Protein AF-A0A822Z2A6-F1 (afdb_monomer)

Organism: Nelumbo nucifera (NCBI:txid4432)

Radius of gyration: 20.08 Å; Cα contacts (8 Å, |Δi|>4): 4; chains: 1; bounding box: 42×27×54 Å

pLDDT: mean 90.01, std 12.08, range [48.31, 98.44]

InterPro domains:
  IPR019721 NADH-ubiquinone oxidoreductase, 21kDa subunit, N-terminal [PF10785] (11-55)
  IPR053229 NADH-ubiquinone oxidoreductase subunit [PTHR34062] (1-54)

Structure (mmCIF, N/CA/C/O backbone):
data_AF-A0A822Z2A6-F1
#
_entry.id   AF-A0A822Z2A6-F1
#
loop_
_atom_site.group_PDB
_atom_site.id
_atom_site.type_symbol
_atom_site.label_atom_id
_atom_site.label_alt_id
_atom_site.label_comp_id
_atom_site.label_asym_id
_atom_site.label_entity_id
_atom_site.label_seq_id
_atom_site.pdbx_PDB_ins_code
_atom_site.Cartn_x
_atom_site.Cartn_y
_atom_site.Cartn_z
_atom_site.occupancy
_atom_site.B_iso_or_equiv
_atom_site.auth_seq_id
_atom_site.auth_comp_id
_atom_site.auth_asym_id
_atom_site.auth_atom_id
_atom_site.pdbx_PDB_model_num
ATOM 1 N N . MET A 1 1 ? -6.426 22.478 -23.335 1.00 79.94 1 MET A N 1
ATOM 2 C CA . MET A 1 1 ? -6.210 22.447 -21.872 1.00 79.94 1 MET A CA 1
ATOM 3 C C . MET A 1 1 ? -4.789 21.966 -21.644 1.00 79.94 1 MET A C 1
ATOM 5 O O . MET A 1 1 ? -4.427 20.988 -22.280 1.00 79.94 1 MET A O 1
ATOM 9 N N . ASN A 1 2 ? -3.995 22.657 -20.823 1.00 84.44 2 ASN A N 1
ATOM 10 C CA . ASN A 1 2 ? -2.614 22.251 -20.531 1.00 84.44 2 ASN A CA 1
ATOM 11 C C . ASN A 1 2 ? -2.630 21.378 -19.270 1.00 84.44 2 ASN A C 1
ATOM 13 O O . ASN A 1 2 ? -3.014 21.863 -18.207 1.00 84.44 2 ASN A O 1
ATOM 17 N N . THR A 1 3 ? -2.280 20.098 -19.396 1.00 86.19 3 THR A N 1
ATOM 18 C CA . THR A 1 3 ? -2.311 19.097 -18.307 1.00 86.19 3 THR A CA 1
ATOM 19 C C . THR A 1 3 ? -0.931 18.490 -18.054 1.00 86.19 3 THR A C 1
ATOM 21 O O . THR A 1 3 ? -0.813 17.353 -17.599 1.00 86.19 3 THR A O 1
ATOM 24 N N . ASP A 1 4 ? 0.121 19.222 -18.410 1.00 87.31 4 ASP A N 1
ATOM 25 C CA . ASP A 1 4 ? 1.496 18.767 -18.269 1.00 87.31 4 ASP A CA 1
ATOM 26 C C . ASP A 1 4 ? 1.909 18.708 -16.799 1.00 87.31 4 ASP A C 1
ATOM 28 O O . ASP A 1 4 ? 1.695 19.645 -16.030 1.00 87.31 4 ASP A O 1
ATOM 32 N N . ILE A 1 5 ? 2.552 17.606 -16.416 1.00 85.88 5 ILE A N 1
ATOM 33 C CA . ILE A 1 5 ? 3.079 17.414 -15.065 1.00 85.88 5 ILE A CA 1
ATOM 34 C C . ILE A 1 5 ? 4.573 17.748 -15.094 1.00 85.88 5 ILE A C 1
ATOM 36 O O . ILE A 1 5 ? 5.406 16.993 -15.617 1.00 85.88 5 ILE A O 1
ATOM 40 N N . THR A 1 6 ? 4.918 18.930 -14.589 1.00 89.81 6 THR A N 1
ATOM 41 C CA . THR A 1 6 ? 6.287 19.419 -14.381 1.00 89.81 6 THR A CA 1
ATOM 42 C C . THR A 1 6 ? 6.459 19.779 -12.908 1.00 89.81 6 THR A C 1
ATOM 44 O O . THR A 1 6 ? 5.564 20.339 -12.280 1.00 89.81 6 THR A O 1
ATOM 47 N N . ALA A 1 7 ? 7.617 19.451 -12.341 1.00 87.69 7 ALA A N 1
ATOM 48 C CA . ALA A 1 7 ? 8.004 19.921 -11.017 1.00 87.69 7 ALA A CA 1
ATOM 49 C C . ALA A 1 7 ?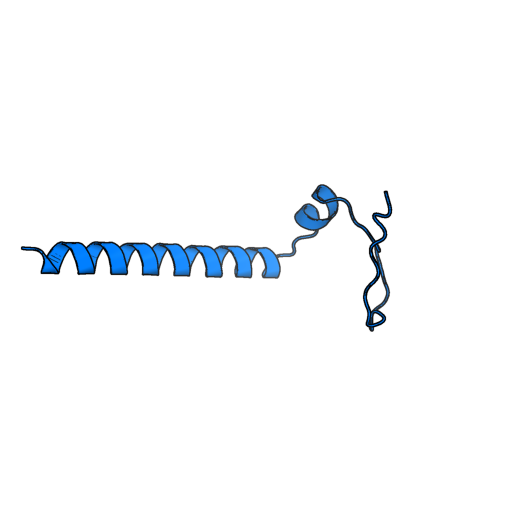 8.974 21.100 -11.162 1.00 87.69 7 ALA A C 1
ATOM 51 O O . ALA A 1 7 ? 9.752 21.148 -12.114 1.00 87.69 7 ALA A O 1
ATOM 52 N N . SER A 1 8 ? 8.943 22.034 -10.206 1.00 91.12 8 SER A N 1
ATOM 53 C CA . SER A 1 8 ? 9.908 23.146 -10.136 1.00 91.12 8 SER A CA 1
ATOM 54 C C . SER A 1 8 ? 11.345 22.642 -9.930 1.00 91.12 8 SER A C 1
ATOM 56 O O . SER A 1 8 ? 12.302 23.208 -10.452 1.00 91.12 8 SER A O 1
ATOM 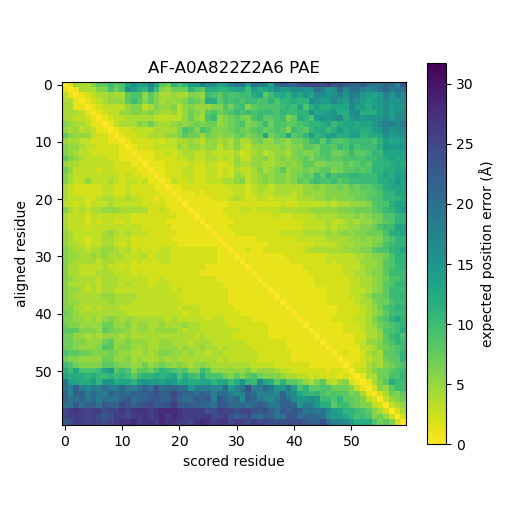58 N N . VAL A 1 9 ? 11.490 21.524 -9.212 1.00 93.06 9 VAL A N 1
ATOM 59 C CA . VAL A 1 9 ? 12.772 20.871 -8.929 1.00 93.06 9 VAL A CA 1
ATOM 60 C C . VAL A 1 9 ? 12.918 19.623 -9.797 1.00 93.06 9 VAL A C 1
ATOM 62 O O . VAL A 1 9 ? 11.974 18.844 -9.945 1.00 93.06 9 VAL A 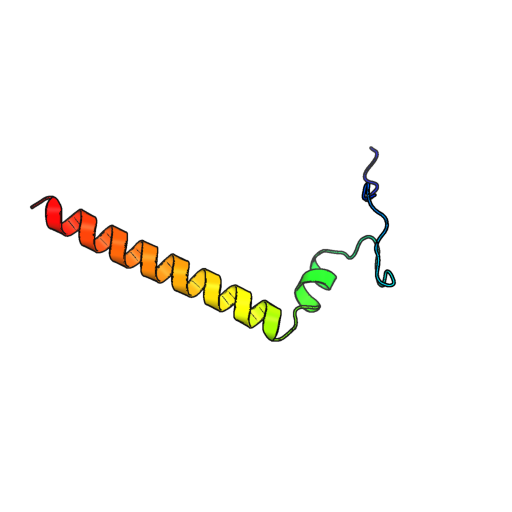O 1
ATOM 65 N N . LYS A 1 10 ? 14.112 19.421 -10.367 1.00 91.50 10 LYS A N 1
ATOM 66 C CA . LYS A 1 10 ? 14.427 18.224 -11.155 1.00 91.50 10 LYS A CA 1
ATOM 67 C C . LYS A 1 10 ? 14.514 16.992 -10.233 1.00 91.50 10 LYS A C 1
ATOM 69 O O . LYS A 1 10 ? 15.090 17.105 -9.154 1.00 91.50 10 LYS A O 1
ATOM 74 N N . PRO A 1 11 ? 13.997 15.821 -10.645 1.00 92.06 11 PRO A N 1
ATOM 75 C CA . PRO A 1 11 ? 14.165 14.586 -9.885 1.00 92.06 11 PRO A CA 1
ATOM 76 C C . PRO A 1 11 ? 15.648 14.231 -9.725 1.00 92.06 11 PRO A C 1
ATOM 78 O O . PRO A 1 11 ? 16.409 14.258 -10.695 1.00 92.06 11 PRO A O 1
ATOM 81 N N . GLU A 1 12 ? 16.036 13.907 -8.493 1.00 96.19 12 GLU A N 1
ATOM 82 C CA . GLU A 1 12 ? 17.398 13.504 -8.123 1.00 96.19 12 GLU A CA 1
ATOM 83 C C . GLU A 1 12 ? 17.716 12.073 -8.582 1.00 96.19 12 GLU A C 1
ATOM 85 O O . GLU A 1 12 ? 18.822 11.785 -9.036 1.00 96.19 12 GLU A O 1
ATOM 90 N N . TYR A 1 13 ? 16.717 11.191 -8.526 1.00 95.69 13 TYR A N 1
ATOM 91 C CA . TYR A 1 13 ? 16.822 9.802 -8.961 1.00 95.69 13 TYR A CA 1
ATOM 92 C C . TYR A 1 13 ? 16.308 9.608 -10.396 1.00 95.69 13 TYR A C 1
ATOM 94 O O . TYR A 1 13 ? 15.505 10.413 -10.883 1.00 95.69 13 TYR A O 1
ATOM 102 N N . PRO A 1 14 ? 16.732 8.530 -11.086 1.00 96.06 14 PRO A N 1
ATOM 103 C CA . PRO A 1 14 ? 16.249 8.214 -12.423 1.00 96.06 14 PRO A CA 1
ATOM 104 C C . PRO A 1 14 ? 14.723 8.128 -12.483 1.00 96.06 14 PRO A C 1
ATOM 106 O O . PRO A 1 14 ? 14.081 7.458 -11.674 1.00 96.06 14 PRO A O 1
ATOM 109 N N . VAL A 1 15 ? 14.145 8.798 -13.476 1.00 94.00 15 VAL A N 1
ATOM 110 C CA . VAL A 1 15 ? 12.699 8.788 -13.696 1.00 94.00 15 VAL A CA 1
ATOM 111 C C . VAL A 1 15 ? 12.316 7.500 -14.412 1.00 94.00 15 VAL A C 1
ATOM 113 O O . VAL A 1 15 ? 12.714 7.287 -15.554 1.00 94.00 15 VAL A O 1
ATOM 116 N N . ILE A 1 16 ? 11.528 6.658 -13.744 1.00 94.06 16 ILE A N 1
ATOM 117 C CA . ILE A 1 16 ? 10.999 5.410 -14.315 1.00 94.06 16 ILE A CA 1
ATOM 118 C C . ILE A 1 16 ? 9.769 5.702 -15.186 1.00 94.06 16 ILE A C 1
ATOM 120 O O . ILE A 1 16 ? 9.650 5.198 -16.298 1.00 94.06 16 ILE A O 1
ATOM 124 N N . ASP A 1 17 ? 8.850 6.525 -14.678 1.00 92.38 17 ASP A N 1
ATOM 125 C CA . ASP A 1 17 ? 7.647 6.972 -15.379 1.00 92.38 17 ASP A CA 1
ATOM 126 C C . ASP A 1 17 ? 7.290 8.384 -14.901 1.00 92.38 17 ASP A C 1
ATOM 128 O O . ASP A 1 17 ? 7.258 8.646 -13.698 1.00 92.38 17 ASP A O 1
ATOM 132 N N . ARG A 1 18 ? 7.058 9.307 -15.838 1.00 90.25 18 ARG A N 1
ATOM 133 C CA . ARG A 1 18 ? 6.785 10.720 -15.538 1.00 90.25 18 ARG A CA 1
ATOM 134 C C . ARG A 1 18 ? 5.325 10.972 -15.157 1.00 90.25 18 ARG A C 1
ATOM 136 O O . ARG A 1 18 ? 5.055 11.896 -14.396 1.00 90.25 18 ARG A O 1
ATOM 143 N N . ASN A 1 19 ? 4.397 10.203 -15.718 1.00 93.94 19 ASN A N 1
ATOM 144 C CA . ASN A 1 19 ? 2.964 10.354 -15.475 1.00 93.94 19 ASN A CA 1
ATOM 145 C C . ASN A 1 19 ? 2.295 8.971 -15.482 1.00 93.94 19 ASN A C 1
ATOM 147 O O . ASN A 1 19 ? 1.573 8.638 -16.428 1.00 93.94 19 ASN A O 1
ATOM 151 N N . PRO A 1 20 ? 2.566 8.136 -14.463 1.00 94.81 20 PRO A N 1
ATOM 152 C CA . PRO A 1 20 ? 1.958 6.821 -14.384 1.00 94.81 20 PRO A CA 1
ATOM 153 C C . PRO A 1 20 ? 0.436 6.951 -14.209 1.00 94.81 20 PRO A C 1
ATOM 155 O O . PRO A 1 20 ? -0.026 7.751 -13.390 1.00 94.81 20 PRO A O 1
ATOM 158 N N . PRO A 1 21 ? -0.372 6.148 -14.928 1.00 96.19 21 PRO A N 1
ATOM 159 C CA . PRO A 1 21 ? -1.804 6.093 -14.675 1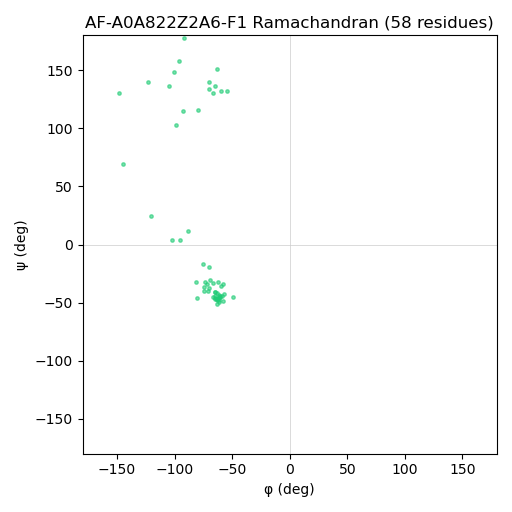.00 96.19 21 PRO A CA 1
ATOM 160 C C . PRO A 1 21 ? -2.057 5.565 -13.259 1.00 96.19 21 PRO A C 1
ATOM 162 O O . PRO A 1 21 ? -1.292 4.752 -12.739 1.00 96.19 21 PRO A O 1
ATOM 165 N N . PHE A 1 22 ? -3.169 5.980 -12.650 1.00 96.12 22 PHE A N 1
ATOM 166 C CA . PHE A 1 22 ? -3.498 5.653 -11.257 1.00 96.12 22 PHE A CA 1
ATOM 167 C C . PHE A 1 22 ? -3.358 4.160 -10.922 1.00 96.12 22 PHE A C 1
ATOM 169 O O . PHE A 1 22 ? -2.753 3.805 -9.913 1.00 96.12 22 PHE A O 1
ATOM 176 N N . THR A 1 23 ? -3.861 3.284 -11.796 1.00 97.00 23 THR A N 1
ATOM 177 C CA . THR A 1 23 ? -3.809 1.825 -11.620 1.00 97.00 23 THR A CA 1
ATOM 178 C C . THR A 1 23 ? -2.382 1.290 -11.524 1.00 97.00 23 THR A C 1
ATOM 180 O O . THR A 1 23 ? -2.126 0.381 -10.740 1.00 97.00 23 THR A O 1
ATOM 183 N N . LYS A 1 24 ? -1.438 1.880 -12.267 1.00 96.50 24 LYS A N 1
ATOM 184 C CA . LYS A 1 24 ? -0.017 1.525 -12.204 1.00 96.50 24 LYS A CA 1
ATOM 185 C C . LYS A 1 24 ? 0.606 1.986 -10.889 1.00 96.50 24 LYS A C 1
ATOM 187 O O . LYS A 1 24 ? 1.369 1.238 -10.292 1.00 96.50 24 LYS A O 1
ATOM 192 N N . THR A 1 25 ? 0.250 3.178 -10.414 1.00 96.19 25 THR A N 1
ATOM 193 C CA . THR A 1 25 ? 0.760 3.723 -9.148 1.00 96.19 25 THR A CA 1
ATOM 194 C C . THR A 1 25 ? 0.336 2.873 -7.951 1.00 96.19 25 THR A C 1
ATOM 196 O O . THR A 1 25 ? 1.181 2.524 -7.133 1.00 96.19 25 THR A O 1
ATOM 199 N N . VAL A 1 26 ? -0.943 2.490 -7.862 1.00 96.31 26 VAL A N 1
ATOM 200 C CA . VAL A 1 26 ? -1.443 1.683 -6.731 1.00 96.31 26 VAL A CA 1
ATOM 201 C C . VAL A 1 26 ? -0.987 0.227 -6.788 1.00 96.31 26 VAL A C 1
ATOM 203 O O . VAL A 1 26 ? -0.750 -0.379 -5.749 1.00 96.31 26 VAL A O 1
ATOM 206 N N . ALA A 1 27 ? -0.820 -0.338 -7.988 1.00 96.75 27 ALA A N 1
ATOM 207 C CA . ALA A 1 27 ? -0.286 -1.689 -8.151 1.00 96.75 27 ALA A CA 1
ATOM 208 C C . ALA A 1 27 ? 1.209 -1.781 -7.802 1.00 96.75 27 ALA A C 1
ATOM 210 O O . ALA A 1 27 ? 1.708 -2.868 -7.533 1.00 96.75 27 ALA A O 1
ATOM 211 N N . ASN A 1 28 ? 1.921 -0.650 -7.799 1.00 97.25 28 ASN A N 1
ATOM 212 C CA . ASN A 1 28 ? 3.344 -0.575 -7.476 1.00 97.25 28 ASN A CA 1
ATOM 213 C C . ASN A 1 28 ? 3.620 -0.380 -5.972 1.00 97.25 28 ASN A C 1
ATOM 215 O O . ASN A 1 28 ? 4.745 -0.062 -5.591 1.00 97.25 28 ASN A O 1
ATOM 219 N N . PHE A 1 29 ? 2.614 -0.535 -5.109 1.00 98.12 29 PHE A N 1
ATOM 220 C CA . PHE A 1 29 ? 2.821 -0.477 -3.664 1.00 98.12 29 PHE A CA 1
ATOM 221 C C . PHE A 1 29 ? 3.669 -1.653 -3.195 1.00 98.12 29 PHE A C 1
ATOM 223 O O . PHE A 1 29 ? 3.392 -2.814 -3.502 1.00 98.12 29 PHE A O 1
ATOM 230 N N . ASN A 1 30 ? 4.697 -1.348 -2.411 1.00 97.38 30 ASN A N 1
ATOM 231 C CA . ASN A 1 30 ? 5.502 -2.365 -1.755 1.00 97.38 30 ASN A CA 1
ATOM 232 C C . ASN A 1 30 ? 4.954 -2.682 -0.351 1.00 97.38 30 ASN A C 1
ATOM 234 O O . ASN A 1 30 ? 3.999 -2.077 0.142 1.00 97.38 30 ASN A O 1
ATOM 238 N N . THR A 1 3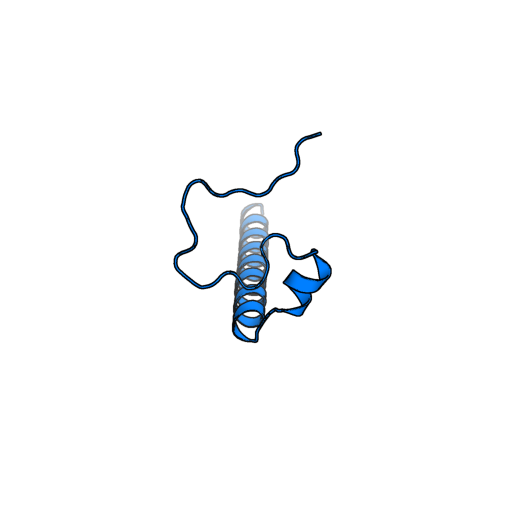1 ? 5.581 -3.642 0.327 1.00 98.06 31 THR A N 1
ATOM 239 C CA . THR A 1 31 ? 5.197 -4.044 1.689 1.00 98.06 31 THR A CA 1
ATOM 240 C C . THR A 1 31 ? 5.255 -2.891 2.696 1.00 98.06 31 THR A C 1
ATOM 242 O O . THR A 1 31 ? 4.417 -2.830 3.596 1.00 98.06 31 THR A O 1
ATOM 245 N N . LEU A 1 32 ? 6.195 -1.954 2.541 1.00 98.44 32 LEU A N 1
ATOM 246 C CA . LEU A 1 32 ? 6.319 -0.773 3.395 1.00 98.44 32 LEU A CA 1
ATOM 247 C C . LEU A 1 32 ? 5.171 0.222 3.167 1.00 98.44 32 LEU A C 1
ATOM 249 O O . LEU A 1 32 ? 4.683 0.809 4.133 1.00 98.44 32 LEU A O 1
ATOM 253 N N . ASP A 1 33 ? 4.711 0.392 1.930 1.00 97.75 33 ASP A N 1
ATOM 254 C CA . ASP A 1 33 ? 3.582 1.265 1.599 1.00 97.75 33 ASP A CA 1
ATOM 255 C C . ASP A 1 33 ? 2.287 0.740 2.227 1.00 97.75 33 ASP A C 1
ATOM 257 O O . ASP A 1 33 ? 1.559 1.492 2.880 1.00 97.75 33 ASP A O 1
ATOM 261 N N . TYR A 1 34 ? 2.050 -0.572 2.141 1.00 98.25 34 TYR A N 1
ATOM 262 C CA . TYR A 1 34 ? 0.927 -1.213 2.828 1.00 98.25 34 TYR A CA 1
ATOM 263 C C . TYR A 1 34 ? 1.048 -1.135 4.352 1.00 98.25 34 TYR A C 1
ATOM 265 O O . TYR A 1 34 ? 0.062 -0.848 5.031 1.00 98.25 34 TYR A O 1
ATOM 273 N N . PHE A 1 35 ? 2.247 -1.329 4.905 1.00 98.44 35 PHE A N 1
ATOM 274 C CA . PHE A 1 35 ? 2.478 -1.194 6.343 1.00 98.44 35 PHE A CA 1
ATOM 275 C C . PHE A 1 35 ? 2.162 0.224 6.842 1.00 98.44 35 PHE A C 1
ATOM 277 O O . PHE A 1 35 ? 1.471 0.395 7.849 1.00 98.44 35 PHE A O 1
ATOM 284 N N . ARG A 1 36 ? 2.606 1.253 6.110 1.00 98.38 36 ARG A N 1
ATOM 285 C CA . ARG A 1 36 ? 2.282 2.659 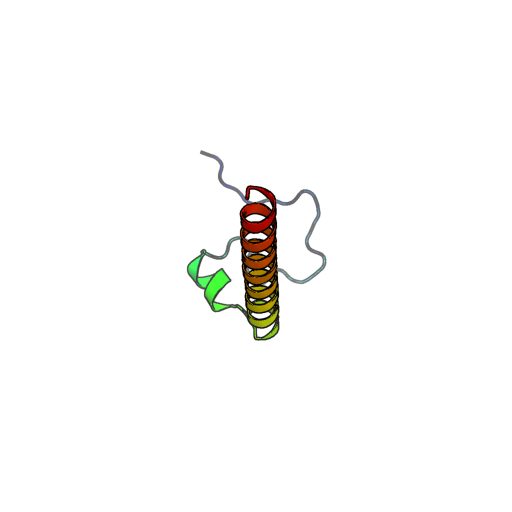6.394 1.00 98.38 36 ARG A CA 1
ATOM 286 C C . ARG A 1 36 ? 0.780 2.913 6.315 1.00 98.38 36 ARG A C 1
ATOM 288 O O . ARG A 1 36 ? 0.225 3.513 7.232 1.00 98.38 36 A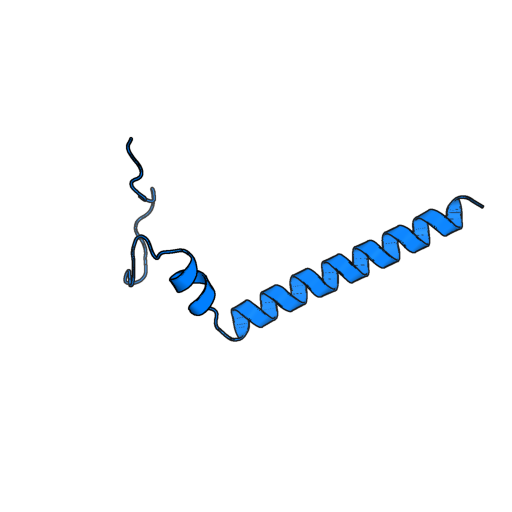RG A O 1
ATOM 295 N N . PHE A 1 37 ? 0.120 2.418 5.270 1.00 98.00 37 PHE A N 1
ATOM 296 C CA . PHE A 1 37 ? -1.327 2.548 5.100 1.00 98.00 37 PHE A CA 1
ATOM 297 C C . PHE A 1 37 ? -2.109 1.944 6.280 1.00 98.00 37 PHE A C 1
ATOM 299 O O . PHE A 1 37 ? -2.968 2.606 6.868 1.00 98.00 37 PHE A O 1
ATOM 306 N N . ILE A 1 38 ? -1.776 0.716 6.683 1.00 98.25 38 ILE A N 1
ATOM 307 C CA . ILE A 1 38 ? -2.429 0.024 7.805 1.00 98.25 38 ILE A CA 1
ATOM 308 C C . ILE A 1 38 ? -2.161 0.743 9.132 1.00 98.25 38 ILE A C 1
ATOM 310 O O . ILE A 1 38 ? -3.062 0.895 9.951 1.00 98.25 38 ILE A O 1
ATOM 314 N N . THR A 1 39 ? -0.938 1.226 9.345 1.00 98.25 39 THR A N 1
ATOM 315 C CA . THR A 1 39 ? -0.576 1.909 10.594 1.00 98.25 39 THR A CA 1
ATOM 316 C C . THR A 1 39 ? -1.354 3.212 10.759 1.00 98.25 39 THR A C 1
ATOM 318 O O . THR A 1 39 ? -1.923 3.465 11.821 1.00 98.25 39 THR A O 1
ATOM 321 N N . ILE A 1 40 ? -1.425 4.022 9.698 1.00 98.19 40 ILE A N 1
ATOM 322 C CA . ILE A 1 40 ? -2.161 5.291 9.712 1.00 98.19 40 ILE A CA 1
ATOM 323 C C . ILE A 1 40 ? -3.646 5.031 9.975 1.00 98.19 40 ILE A C 1
ATOM 325 O O . ILE A 1 40 ? -4.219 5.624 10.886 1.00 98.19 40 ILE A O 1
ATOM 329 N N . THR A 1 41 ? -4.256 4.102 9.235 1.00 97.88 41 THR A N 1
ATOM 330 C CA . THR A 1 41 ? -5.677 3.763 9.412 1.00 97.88 41 THR A CA 1
ATOM 331 C C . THR A 1 41 ? -5.973 3.211 10.808 1.00 97.88 41 THR A C 1
ATOM 333 O O . THR A 1 41 ? -6.926 3.655 11.449 1.00 97.88 41 THR A O 1
ATOM 336 N N . GLY A 1 42 ? -5.132 2.313 11.327 1.00 97.31 42 GLY A N 1
ATOM 337 C CA . GLY A 1 42 ? -5.285 1.734 12.661 1.00 97.31 42 GLY A CA 1
ATOM 338 C C . GLY A 1 42 ? -5.239 2.777 13.779 1.00 97.31 42 GLY A C 1
ATOM 339 O O . GLY A 1 42 ? -6.102 2.773 14.662 1.00 97.31 42 GLY A O 1
ATOM 340 N N . ILE A 1 43 ? -4.284 3.712 13.726 1.00 97.50 43 ILE A N 1
ATOM 341 C CA . ILE A 1 43 ? -4.187 4.803 14.708 1.00 97.50 43 ILE A CA 1
ATOM 342 C C . ILE A 1 43 ? -5.403 5.726 14.597 1.00 97.50 43 ILE A C 1
ATOM 344 O O . ILE A 1 43 ? -6.024 6.027 15.616 1.0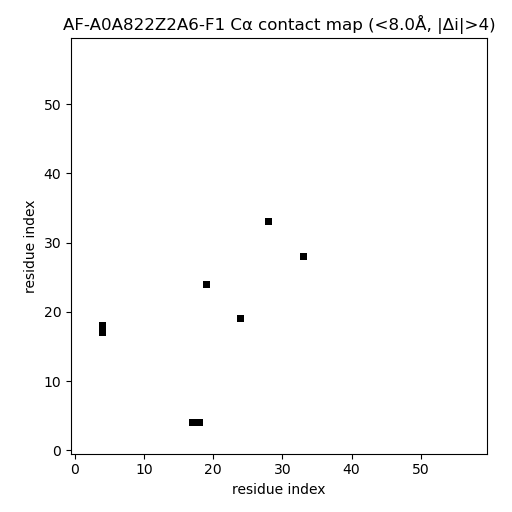0 97.50 43 ILE A O 1
ATOM 348 N N . SER A 1 44 ? -5.787 6.141 13.386 1.00 96.75 44 SER A N 1
ATOM 349 C CA . SER A 1 44 ? -6.932 7.037 13.181 1.00 96.75 44 SER A CA 1
ATOM 350 C C . SER A 1 44 ? -8.238 6.457 13.728 1.00 96.75 44 SER A C 1
ATOM 352 O O . SER A 1 44 ? -8.973 7.163 14.418 1.00 96.75 44 SER A O 1
ATOM 354 N N . VAL A 1 45 ? -8.512 5.173 13.477 1.00 96.62 45 VAL A N 1
ATOM 355 C CA . VAL A 1 45 ? -9.716 4.499 13.992 1.00 96.62 45 VAL A CA 1
ATOM 356 C C . VAL A 1 45 ? -9.670 4.386 15.513 1.00 96.62 45 VAL A C 1
ATOM 358 O O . VAL A 1 45 ? -10.654 4.698 16.181 1.00 96.62 45 VAL A O 1
ATOM 361 N N . THR A 1 46 ? -8.525 3.988 16.071 1.00 95.12 46 THR A N 1
ATOM 362 C CA . THR A 1 46 ? -8.375 3.811 17.522 1.00 95.12 46 THR A CA 1
ATOM 363 C C . THR A 1 46 ? -8.556 5.132 18.266 1.00 95.12 46 THR A C 1
ATOM 365 O O . THR A 1 46 ? -9.313 5.197 19.235 1.00 95.12 46 THR A O 1
ATOM 368 N N . VAL A 1 47 ? -7.912 6.205 17.796 1.00 95.38 47 VAL A N 1
ATOM 369 C CA . VAL A 1 47 ? -8.054 7.543 18.383 1.00 95.38 47 VAL A CA 1
ATOM 370 C C . VAL A 1 47 ? -9.495 8.028 18.252 1.00 95.38 47 VAL A C 1
ATOM 372 O O . VAL A 1 47 ? -10.077 8.447 19.249 1.00 95.38 47 VAL A O 1
ATOM 375 N N . GLY A 1 48 ? -10.106 7.907 17.069 1.00 95.25 48 GLY A N 1
ATOM 376 C CA . GLY A 1 48 ? -11.499 8.307 16.855 1.00 95.25 48 GLY A CA 1
ATOM 377 C C . GLY A 1 48 ? -12.475 7.589 17.792 1.00 95.25 48 GLY A C 1
ATOM 378 O O . GLY A 1 48 ? -13.342 8.230 18.388 1.00 95.25 48 GLY A O 1
ATOM 379 N N . TYR A 1 49 ? -12.292 6.281 17.989 1.00 94.38 49 TYR A N 1
ATOM 380 C CA . TYR A 1 49 ? -13.098 5.484 18.913 1.00 94.38 49 TYR A CA 1
ATOM 381 C C . TYR A 1 49 ? -12.942 5.953 20.366 1.00 94.38 49 TYR A C 1
ATOM 383 O O . TYR A 1 49 ? -13.935 6.236 21.038 1.00 94.38 49 TYR A O 1
ATOM 391 N N . LEU A 1 50 ? -11.704 6.092 20.848 1.00 92.88 50 LEU A N 1
ATOM 392 C CA . LEU A 1 50 ? -11.431 6.512 22.225 1.00 92.88 50 LEU A CA 1
ATOM 393 C C . LEU A 1 50 ? -11.936 7.931 22.505 1.00 92.88 50 LEU A C 1
ATOM 395 O O . LEU A 1 50 ? -12.543 8.168 23.553 1.00 92.88 50 LEU A O 1
ATOM 399 N N . SER A 1 51 ? -11.740 8.862 21.570 1.00 90.25 51 SER A N 1
ATOM 400 C CA . SER A 1 51 ? -12.269 10.222 21.676 1.00 90.25 51 SER A CA 1
ATOM 401 C C . SER A 1 51 ? -13.797 10.215 21.744 1.00 90.25 51 SER A C 1
ATOM 403 O O . SER A 1 51 ? -14.363 10.817 22.653 1.00 90.25 51 SER A O 1
ATOM 405 N N . GLY A 1 52 ? -14.475 9.476 20.862 1.00 87.19 52 GLY A N 1
ATOM 406 C CA . GLY A 1 52 ? -15.938 9.371 20.875 1.00 87.19 52 GLY A CA 1
ATOM 407 C C . GLY A 1 52 ? -16.489 8.772 22.175 1.00 87.19 52 GLY A C 1
ATOM 408 O O . GLY A 1 52 ? -17.417 9.319 22.771 1.00 87.19 52 GLY A O 1
ATOM 409 N N . CYS A 1 53 ? -15.887 7.687 22.670 1.00 78.44 53 CYS A N 1
ATOM 410 C CA . CYS A 1 53 ? -16.306 7.044 23.917 1.00 78.44 53 CYS A CA 1
ATOM 411 C C . CYS A 1 53 ? -16.066 7.908 25.162 1.00 78.44 53 CYS A C 1
ATOM 413 O O . CYS A 1 53 ? -16.832 7.809 26.121 1.00 78.44 53 CYS A O 1
ATOM 415 N N . THR A 1 54 ? -15.004 8.715 25.172 1.00 74.75 54 THR A N 1
ATOM 416 C CA . THR A 1 54 ? -14.669 9.589 26.307 1.00 74.75 54 THR A CA 1
ATOM 417 C C . THR A 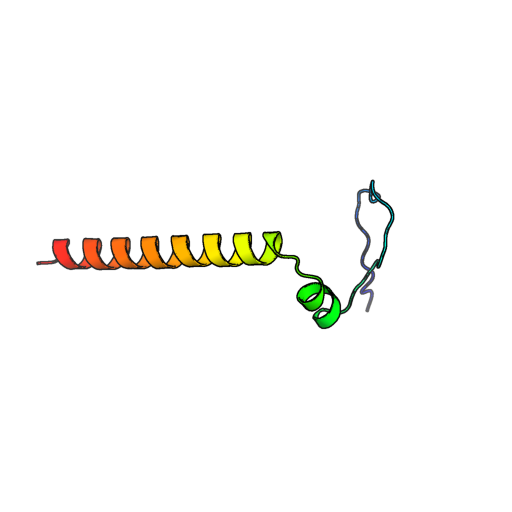1 54 ? -15.610 10.789 26.368 1.00 74.75 54 THR A C 1
ATOM 419 O O . THR A 1 54 ? -16.078 11.135 27.447 1.00 74.75 54 THR A O 1
ATOM 422 N N . LEU A 1 55 ? -15.957 11.370 25.215 1.00 63.75 55 LEU A N 1
ATOM 423 C CA . LEU A 1 55 ? -16.884 12.503 25.125 1.00 63.75 55 LEU A CA 1
ATOM 424 C C . LEU A 1 55 ? -18.330 12.125 25.474 1.00 63.75 55 LEU A C 1
ATOM 426 O O . LEU A 1 55 ? -19.059 12.950 26.007 1.00 63.75 55 LEU A O 1
ATOM 430 N N . ASN A 1 56 ? -18.756 10.886 25.212 1.00 61.25 56 ASN A N 1
ATOM 431 C CA . ASN A 1 56 ? -20.101 10.434 25.579 1.00 61.25 56 ASN A CA 1
ATOM 432 C C . ASN A 1 56 ? -20.256 10.241 27.106 1.00 61.25 56 ASN A C 1
ATOM 434 O O . ASN A 1 56 ? -21.303 10.542 27.668 1.00 61.25 56 ASN A O 1
ATOM 438 N N . LYS A 1 57 ? -19.193 9.808 27.802 1.00 59.75 57 LYS A N 1
ATOM 439 C CA . LYS A 1 57 ? -19.225 9.549 29.254 1.00 59.75 57 LYS A CA 1
ATOM 440 C C . LYS A 1 57 ? -19.217 10.802 30.139 1.00 59.75 57 LYS A C 1
ATOM 442 O O . LYS A 1 57 ? -19.527 10.681 31.314 1.00 59.75 57 LYS A O 1
ATOM 447 N N . THR A 1 58 ? -18.854 11.974 29.619 1.00 57.34 58 THR A N 1
ATOM 448 C CA . THR A 1 58 ? -18.839 13.247 30.372 1.00 57.34 58 THR A CA 1
ATOM 449 C C . THR A 1 58 ? -20.116 14.079 30.196 1.00 57.34 58 THR A C 1
ATOM 451 O O . THR A 1 58 ? -20.183 15.203 30.686 1.00 57.34 58 THR A O 1
ATOM 454 N N . GLN A 1 59 ? -21.115 13.561 29.473 1.00 54.59 59 GLN A N 1
ATOM 455 C CA . GLN A 1 59 ? -22.407 14.219 29.217 1.00 54.59 59 GLN A CA 1
ATOM 456 C C . GLN A 1 59 ? -23.556 13.660 30.085 1.00 54.59 59 GLN A C 1
ATOM 458 O O . GLN A 1 59 ? -24.699 14.078 29.915 1.00 54.59 59 GLN A O 1
ATOM 463 N N . HIS A 1 60 ? -23.257 12.730 30.997 1.00 48.31 60 HIS A N 1
ATOM 464 C CA . HIS A 1 60 ? -24.162 12.149 31.995 1.00 48.31 60 HIS A CA 1
ATOM 465 C C . HIS A 1 60 ? -23.598 12.373 33.399 1.00 48.31 60 HIS A C 1
ATOM 467 O O . HIS A 1 60 ? -24.420 12.414 34.341 1.00 48.31 60 HIS A O 1
#

Sequence (60 aa):
MNTDITASVKPEYPVIDRNPPFTKTVANFNTLDYFRFITITGISVTVGYLSGCTLNKTQH

Mean predicted aligned error: 6.68 Å

Foldseek 3Di:
DDPDDDDPDDDPDDDPDRDDDPVVVVVPDDPVNVVVVCVVVVVVVVVVVVVVVVVVVVVD

Secondary structure (DSSP, 8-state):
-------SS--SS--S-SS--HHHHHHT--HHHHHHHHHHHHHHHHHHHHHHHHHHHT--

Solvent-accessible surface area (backbone atoms only — not comparable to full-atom values): 4014 Å² total; per-residue (Å²): 136,92,82,80,86,77,69,98,64,81,77,92,62,88,80,88,67,90,76,67,55,68,70,58,57,65,71,64,58,50,74,65,53,53,50,50,53,52,51,54,53,51,51,54,53,51,52,54,49,52,53,54,57,54,61,59,66,75,76,115